Protein AF-A0A2V8C785-F1 (afdb_monomer_lite)

Radius of gyration: 14.73 Å; chains: 1; bounding box: 29×27×36 Å

Foldseek 3Di:
DVVLVVLVVVLVCQCVPDPDVVSNVVSVVSVVCCVPVVVQVVVCVVVVHRPDDDPVCVVDPPPPD

pLDDT: mean 89.49, std 11.77, range [48.78, 97.69]

Secondary structure (DSSP, 8-state):
-HHHHHHHHHHHHHTTTSSSHHHHHHHHHHHHHHHHHHHHHHHHHHHTS--S--TTGGGS-TT--

Structure (mmCIF, N/CA/C/O backbone):
data_AF-A0A2V8C785-F1
#
_entry.id   AF-A0A2V8C785-F1
#
loop_
_atom_site.group_PDB
_atom_site.id
_atom_site.type_symbol
_atom_site.label_atom_id
_atom_site.label_alt_id
_atom_site.label_comp_id
_atom_site.label_asym_id
_atom_site.label_entity_id
_atom_site.label_seq_id
_atom_site.pdbx_PDB_ins_code
_atom_site.Cartn_x
_atom_site.Cartn_y
_atom_site.Cartn_z
_atom_site.occupancy
_atom_site.B_iso_or_equiv
_atom_site.auth_seq_id
_atom_s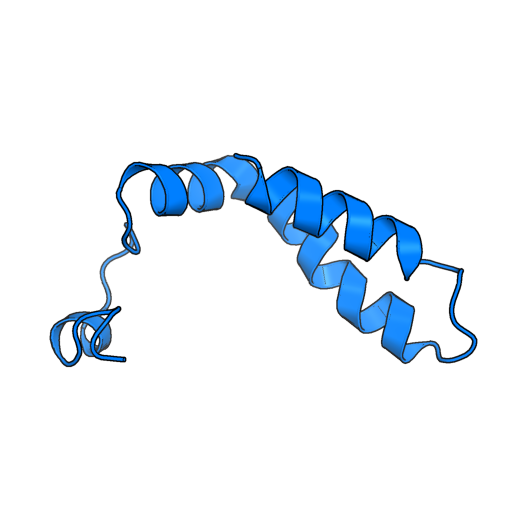ite.auth_comp_id
_atom_site.auth_asym_id
_atom_site.auth_atom_id
_atom_site.pdbx_PDB_model_num
ATOM 1 N N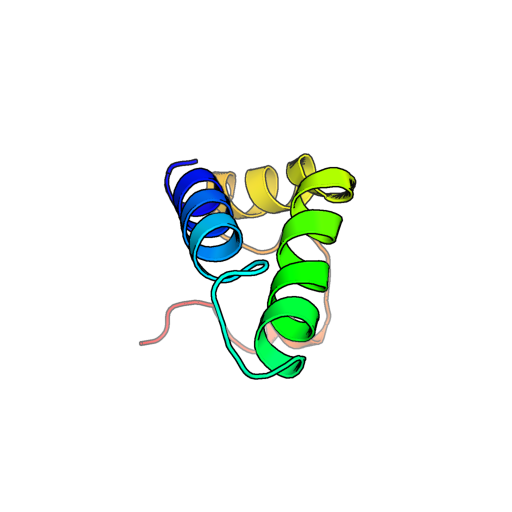 . MET A 1 1 ? -5.240 9.436 8.375 1.00 86.44 1 MET A N 1
ATOM 2 C CA . MET A 1 1 ? -5.274 9.670 6.910 1.00 86.44 1 MET A CA 1
ATOM 3 C C . MET A 1 1 ? -3.917 10.013 6.334 1.00 86.44 1 MET A C 1
ATOM 5 O O . MET A 1 1 ? -3.584 9.429 5.316 1.00 86.44 1 MET A O 1
ATOM 9 N N . ARG A 1 2 ? -3.105 10.826 7.024 1.00 94.00 2 ARG A N 1
ATOM 10 C CA . ARG A 1 2 ? -1.701 11.104 6.675 1.00 94.00 2 ARG A CA 1
ATOM 11 C C . ARG A 1 2 ? -0.891 9.878 6.224 1.00 94.00 2 ARG A C 1
ATOM 13 O O . ARG A 1 2 ? -0.112 9.987 5.286 1.00 94.00 2 ARG A O 1
AT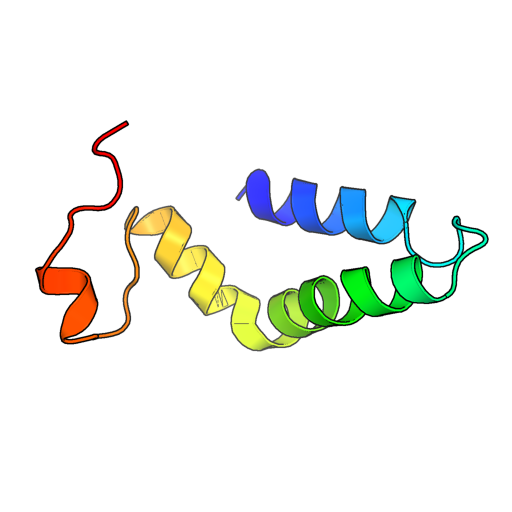OM 20 N N . ASP A 1 3 ? -1.076 8.721 6.858 1.00 92.94 3 ASP A N 1
ATOM 21 C CA . ASP A 1 3 ? -0.319 7.510 6.507 1.00 92.94 3 ASP A CA 1
ATOM 22 C C . ASP A 1 3 ? -0.686 6.951 5.125 1.00 92.94 3 ASP A C 1
ATOM 24 O O . ASP A 1 3 ? 0.179 6.436 4.424 1.00 92.94 3 ASP A O 1
ATOM 28 N N . LEU A 1 4 ? -1.936 7.113 4.675 1.00 96.12 4 LEU A N 1
ATOM 29 C CA . LEU A 1 4 ? -2.345 6.713 3.322 1.00 96.12 4 LEU A CA 1
ATOM 30 C C . LEU A 1 4 ? -1.724 7.618 2.254 1.00 96.12 4 LEU A C 1
ATOM 32 O O . LEU A 1 4 ? -1.307 7.143 1.193 1.00 96.12 4 LEU A O 1
ATOM 36 N N . ASP A 1 5 ? -1.632 8.914 2.549 1.00 95.88 5 ASP A N 1
ATOM 37 C CA . ASP A 1 5 ? -0.977 9.882 1.671 1.00 95.88 5 ASP A CA 1
ATOM 38 C C . ASP A 1 5 ? 0.527 9.598 1.592 1.00 95.88 5 ASP A C 1
ATOM 40 O O . ASP A 1 5 ? 1.115 9.632 0.509 1.00 95.88 5 ASP A O 1
ATOM 44 N N . LEU A 1 6 ? 1.142 9.232 2.722 1.00 96.81 6 LEU A N 1
ATOM 45 C CA . LEU A 1 6 ? 2.541 8.820 2.782 1.00 96.81 6 LEU A CA 1
ATOM 46 C C . LEU A 1 6 ? 2.800 7.562 1.943 1.00 96.81 6 LEU A C 1
ATOM 48 O O . LEU A 1 6 ? 3.732 7.553 1.141 1.00 96.81 6 LEU A O 1
ATOM 52 N N . LEU A 1 7 ? 1.962 6.527 2.071 1.00 96.81 7 LEU A N 1
ATOM 53 C CA . LEU A 1 7 ? 2.073 5.305 1.266 1.00 96.81 7 LEU A CA 1
ATOM 54 C C . LEU A 1 7 ? 1.971 5.600 -0.235 1.00 96.81 7 LEU A C 1
ATOM 56 O O . LEU A 1 7 ? 2.752 5.071 -1.030 1.00 96.81 7 LEU A O 1
ATOM 60 N N . SER A 1 8 ? 1.045 6.479 -0.620 1.00 95.81 8 SER A N 1
ATOM 61 C CA . SER A 1 8 ? 0.867 6.902 -2.012 1.00 95.81 8 SER A CA 1
ATOM 62 C C . SER A 1 8 ? 2.088 7.672 -2.528 1.00 95.81 8 SER A C 1
ATOM 64 O O . SER A 1 8 ? 2.578 7.400 -3.624 1.00 95.81 8 SER A O 1
ATOM 66 N N . ASN A 1 9 ? 2.629 8.590 -1.720 1.00 97.19 9 ASN A N 1
ATOM 67 C CA . ASN A 1 9 ? 3.807 9.384 -2.065 1.00 97.19 9 ASN A CA 1
ATOM 68 C C . ASN A 1 9 ? 5.066 8.516 -2.227 1.00 97.19 9 ASN A C 1
ATOM 70 O O . ASN A 1 9 ? 5.770 8.637 -3.228 1.00 97.19 9 ASN A O 1
ATOM 74 N N . ILE A 1 10 ? 5.322 7.602 -1.284 1.00 96.69 10 ILE A N 1
ATOM 75 C CA . ILE A 1 10 ? 6.462 6.678 -1.354 1.00 96.69 10 ILE A CA 1
ATOM 76 C C . ILE A 1 10 ? 6.341 5.787 -2.590 1.00 96.69 10 ILE A C 1
ATOM 78 O O . ILE A 1 10 ? 7.303 5.655 -3.345 1.00 96.69 10 ILE A O 1
ATOM 82 N N . SER A 1 11 ? 5.150 5.237 -2.848 1.00 96.69 11 SER A N 1
ATOM 83 C CA . SER A 1 11 ? 4.925 4.374 -4.011 1.00 96.69 11 SER A CA 1
ATOM 84 C C . SER A 1 11 ? 5.212 5.110 -5.325 1.00 96.69 11 SER A C 1
ATOM 86 O O . SER A 1 11 ? 5.912 4.583 -6.186 1.00 96.69 11 SER A O 1
ATOM 88 N N . ALA A 1 12 ? 4.769 6.365 -5.450 1.00 95.31 12 ALA A N 1
ATOM 89 C CA . ALA A 1 12 ? 5.047 7.212 -6.613 1.00 95.31 12 ALA A CA 1
ATOM 90 C C . ALA A 1 12 ? 6.527 7.627 -6.749 1.00 95.31 12 ALA A C 1
ATOM 92 O O . ALA A 1 12 ? 6.964 8.067 -7.817 1.00 95.31 12 ALA A O 1
ATOM 93 N N . ASN A 1 13 ? 7.312 7.522 -5.677 1.00 95.69 13 ASN A N 1
ATOM 94 C CA . ASN A 1 13 ? 8.749 7.782 -5.694 1.00 95.69 13 ASN A CA 1
ATOM 95 C C . ASN A 1 13 ? 9.599 6.548 -6.011 1.00 95.69 13 ASN A C 1
ATOM 97 O O . ASN A 1 13 ? 10.768 6.712 -6.345 1.00 95.69 13 ASN A O 1
ATOM 101 N N . ILE A 1 14 ? 9.017 5.350 -5.979 1.00 95.88 14 ILE A N 1
ATOM 102 C CA . ILE A 1 14 ? 9.689 4.100 -6.355 1.00 95.88 14 ILE A CA 1
ATOM 103 C C . ILE A 1 14 ? 9.289 3.673 -7.772 1.00 95.88 14 ILE A C 1
ATOM 105 O O . ILE A 1 14 ? 10.162 3.312 -8.564 1.00 95.88 14 ILE A O 1
ATOM 109 N N . ALA A 1 15 ? 7.994 3.757 -8.099 1.00 94.31 15 ALA A N 1
ATOM 110 C CA . ALA A 1 15 ? 7.442 3.309 -9.375 1.00 94.31 15 ALA A CA 1
ATOM 111 C C . ALA A 1 15 ? 8.158 3.964 -10.570 1.00 94.31 15 ALA A C 1
ATOM 113 O O . ALA A 1 15 ? 8.152 5.190 -10.705 1.00 94.31 15 ALA A O 1
ATOM 114 N N . GLY A 1 16 ? 8.796 3.155 -11.419 1.00 92.19 16 GLY A N 1
ATOM 115 C CA . GLY A 1 16 ? 9.533 3.597 -12.609 1.00 92.19 16 GLY A CA 1
ATOM 116 C C . GLY A 1 16 ? 10.771 4.460 -12.329 1.00 92.19 16 GLY A C 1
ATOM 117 O O . GLY A 1 16 ? 11.372 4.990 -13.261 1.00 92.19 16 GLY A O 1
ATOM 118 N N . LYS A 1 17 ? 11.158 4.625 -11.058 1.00 94.81 17 LYS A N 1
ATOM 119 C CA . LYS A 1 17 ? 12.304 5.438 -10.610 1.00 94.81 17 LYS A CA 1
ATOM 120 C C . LYS A 1 17 ? 13.438 4.593 -10.029 1.00 94.81 17 LYS A C 1
ATOM 122 O O . LYS A 1 17 ? 14.403 5.131 -9.493 1.00 94.81 17 LYS A O 1
ATOM 127 N N . THR A 1 18 ? 13.331 3.271 -10.124 1.00 92.75 18 THR A N 1
ATOM 128 C CA . THR A 1 18 ? 14.348 2.329 -9.651 1.00 92.75 18 THR A CA 1
ATOM 129 C C . THR A 1 18 ? 14.842 1.456 -10.801 1.00 92.75 18 THR A C 1
ATOM 131 O O . THR A 1 18 ? 14.095 1.160 -11.728 1.00 92.75 18 THR A O 1
ATOM 134 N N . LEU A 1 19 ? 16.120 1.059 -10.763 1.00 93.12 19 LEU A N 1
ATOM 135 C CA . LEU A 1 19 ? 16.712 0.202 -11.803 1.00 93.12 19 LEU A CA 1
ATOM 136 C C . LEU A 1 19 ? 16.222 -1.252 -11.717 1.00 93.12 19 LEU A C 1
ATOM 138 O O . LEU A 1 19 ? 16.200 -1.968 -12.713 1.00 93.12 19 LEU A O 1
ATOM 142 N N . CYS A 1 20 ? 15.903 -1.712 -10.507 1.00 95.25 20 CYS A N 1
ATOM 143 C CA . CYS A 1 20 ? 15.511 -3.090 -10.255 1.00 95.25 20 CYS A CA 1
ATOM 144 C C . CYS A 1 20 ? 13.999 -3.250 -10.425 1.00 95.25 20 CYS A C 1
ATOM 146 O O . CYS A 1 20 ? 13.233 -2.600 -9.717 1.00 95.25 20 CYS A O 1
ATOM 148 N N . ALA A 1 21 ? 13.573 -4.194 -11.269 1.00 92.81 21 ALA A N 1
ATOM 149 C CA . ALA A 1 21 ? 12.157 -4.515 -11.483 1.00 92.81 21 ALA A CA 1
ATOM 150 C C . ALA A 1 21 ? 11.422 -4.948 -10.198 1.00 92.81 21 ALA A C 1
ATOM 152 O O . ALA A 1 21 ? 10.199 -4.851 -10.108 1.00 92.81 21 ALA A O 1
ATOM 153 N N . PHE A 1 22 ? 12.160 -5.393 -9.175 1.00 95.44 22 PHE A N 1
ATOM 154 C CA . PHE A 1 22 ? 11.579 -5.684 -7.867 1.00 95.44 22 PHE A CA 1
ATOM 155 C C . PHE A 1 22 ? 10.990 -4.436 -7.192 1.00 95.44 22 PHE A C 1
ATOM 157 O O . PHE A 1 22 ? 10.015 -4.557 -6.457 1.00 95.44 22 PHE A O 1
ATOM 164 N N . GLY A 1 23 ? 11.530 -3.241 -7.464 1.00 95.56 23 GLY A N 1
ATOM 165 C CA . GLY A 1 23 ? 10.986 -1.986 -6.946 1.00 95.56 23 GLY A CA 1
ATOM 166 C C . GLY A 1 23 ? 9.538 -1.777 -7.385 1.00 95.56 23 GLY A C 1
ATOM 167 O O . GLY A 1 23 ? 8.667 -1.571 -6.542 1.00 95.56 23 GLY A O 1
ATOM 168 N N . ASP A 1 24 ? 9.269 -1.944 -8.682 1.00 94.19 24 ASP A N 1
ATOM 169 C CA . ASP A 1 24 ? 7.918 -1.865 -9.253 1.00 94.19 24 ASP A CA 1
ATOM 170 C C . ASP A 1 24 ? 7.008 -3.001 -8.756 1.00 94.19 24 ASP A C 1
ATOM 172 O O . ASP A 1 24 ? 5.832 -2.788 -8.430 1.00 94.19 24 ASP A O 1
ATOM 176 N N . ALA A 1 25 ? 7.559 -4.211 -8.623 1.00 96.31 25 ALA A N 1
ATOM 177 C CA . ALA A 1 25 ? 6.831 -5.348 -8.064 1.00 96.31 25 ALA A CA 1
ATOM 178 C C . ALA A 1 25 ? 6.402 -5.105 -6.606 1.00 96.31 25 ALA A C 1
ATOM 180 O O . ALA A 1 25 ? 5.301 -5.496 -6.225 1.00 96.31 25 ALA A O 1
ATOM 181 N N . ALA A 1 26 ? 7.226 -4.423 -5.803 1.00 96.12 26 ALA A N 1
ATOM 182 C CA . ALA A 1 26 ? 6.933 -4.119 -4.405 1.00 96.12 26 ALA A CA 1
ATOM 183 C C . ALA A 1 26 ? 5.863 -3.025 -4.232 1.00 96.12 26 ALA A C 1
ATOM 185 O O . ALA A 1 26 ? 5.064 -3.099 -3.298 1.00 96.12 26 ALA A O 1
ATOM 186 N N . VAL A 1 27 ? 5.795 -2.028 -5.125 1.00 97.25 27 VAL A N 1
ATOM 187 C CA . VAL A 1 27 ? 4.767 -0.964 -5.054 1.00 97.25 27 VAL A CA 1
ATOM 188 C C . VAL A 1 27 ? 3.412 -1.379 -5.612 1.00 97.25 27 VAL A C 1
ATOM 190 O O . VAL A 1 27 ? 2.385 -0.873 -5.160 1.00 97.25 27 VAL A O 1
ATOM 193 N N . THR A 1 28 ? 3.380 -2.315 -6.560 1.00 96.44 28 THR A N 1
ATOM 194 C CA . THR A 1 28 ? 2.137 -2.817 -7.165 1.00 96.44 28 THR A CA 1
ATOM 195 C C . THR A 1 28 ? 1.087 -3.257 -6.130 1.00 96.44 28 THR A 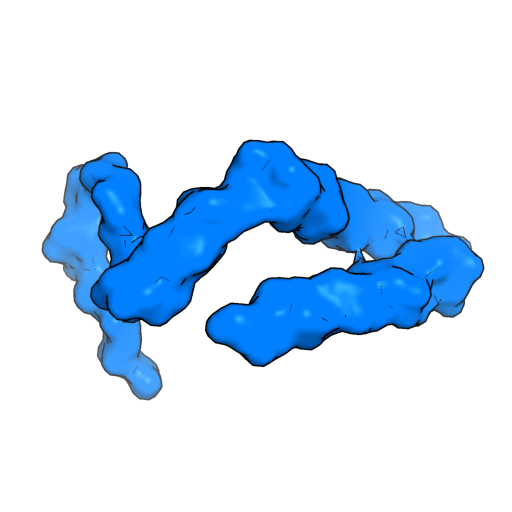C 1
ATOM 197 O O . THR A 1 28 ? -0.049 -2.774 -6.211 1.00 96.44 28 THR A O 1
ATOM 200 N N . PRO A 1 29 ? 1.396 -4.108 -5.127 1.00 97.25 29 PRO A N 1
ATOM 201 C CA . PRO A 1 29 ? 0.413 -4.483 -4.115 1.00 97.25 29 PRO A CA 1
ATOM 202 C C . PRO A 1 29 ? -0.061 -3.276 -3.301 1.00 97.25 29 PRO A C 1
ATOM 204 O O . PRO A 1 29 ? -1.256 -3.147 -3.081 1.00 97.25 29 PRO A O 1
ATOM 207 N N . VAL A 1 30 ? 0.823 -2.344 -2.933 1.00 96.81 30 VAL A N 1
ATOM 208 C CA . VAL A 1 30 ? 0.450 -1.154 -2.146 1.00 96.81 30 VAL A CA 1
ATOM 209 C C . VAL A 1 30 ? -0.553 -0.277 -2.899 1.00 96.81 30 VAL A C 1
ATOM 211 O O . VAL A 1 30 ? -1.593 0.091 -2.358 1.00 96.81 30 VAL A O 1
ATOM 214 N N . VAL A 1 31 ? -0.278 0.043 -4.166 1.00 96.38 31 VAL A N 1
ATOM 215 C CA . VAL A 1 31 ? -1.154 0.915 -4.965 1.00 96.38 31 VAL A CA 1
ATOM 216 C C . VAL A 1 31 ? -2.491 0.232 -5.265 1.00 96.38 31 VAL A C 1
ATOM 218 O O . VAL A 1 31 ? -3.547 0.864 -5.190 1.00 96.38 31 VAL A O 1
ATOM 221 N N . THR A 1 32 ? -2.470 -1.062 -5.588 1.00 97.69 32 THR A N 1
ATOM 222 C CA . THR A 1 32 ? -3.692 -1.808 -5.920 1.00 97.69 32 THR A CA 1
ATOM 223 C C . THR A 1 32 ? -4.585 -2.013 -4.701 1.00 97.69 32 THR A C 1
ATOM 225 O O . THR A 1 32 ? -5.795 -1.792 -4.798 1.00 97.69 32 THR A O 1
ATOM 228 N N . THR A 1 33 ? -4.029 -2.344 -3.534 1.00 97.62 33 THR A N 1
ATOM 229 C CA . THR A 1 33 ? -4.838 -2.511 -2.322 1.00 97.62 33 THR A CA 1
ATOM 230 C C . THR A 1 33 ? -5.386 -1.184 -1.819 1.00 97.62 33 THR A C 1
ATOM 232 O O . THR A 1 33 ? -6.546 -1.131 -1.419 1.00 97.62 33 THR A O 1
ATOM 235 N N . LEU A 1 34 ? -4.625 -0.089 -1.912 1.00 96.75 34 LEU A N 1
ATOM 236 C CA . LEU A 1 34 ? -5.143 1.245 -1.606 1.00 96.75 34 LEU A CA 1
ATOM 237 C C . LEU A 1 34 ? -6.275 1.652 -2.551 1.00 96.75 34 LEU A C 1
ATOM 239 O O . LEU A 1 34 ? -7.212 2.310 -2.114 1.00 96.75 34 LEU A O 1
ATOM 243 N N . LYS A 1 35 ? -6.230 1.250 -3.826 1.00 96.50 35 LYS A N 1
ATOM 244 C CA . LYS A 1 35 ? -7.309 1.517 -4.787 1.00 96.50 35 LYS A CA 1
ATOM 245 C C . LYS A 1 35 ? -8.581 0.730 -4.466 1.00 96.50 35 LYS A C 1
ATOM 247 O O . LYS A 1 35 ? -9.670 1.295 -4.518 1.00 96.50 35 LYS A O 1
ATOM 252 N N . HIS A 1 36 ? -8.458 -0.562 -4.168 1.00 97.69 36 HIS A N 1
ATOM 253 C CA . HIS A 1 36 ? -9.613 -1.457 -4.030 1.00 97.69 36 HIS A CA 1
ATOM 254 C C . HIS A 1 36 ? -10.166 -1.538 -2.602 1.00 97.69 36 HIS A C 1
ATOM 256 O O . HIS A 1 36 ? -11.376 -1.636 -2.414 1.00 97.69 36 HIS A O 1
ATOM 262 N N . PHE A 1 37 ? -9.302 -1.429 -1.597 1.00 96.75 37 PHE A N 1
ATOM 263 C CA . PHE A 1 37 ? -9.633 -1.669 -0.191 1.00 96.75 37 PHE A CA 1
ATOM 264 C C . PHE A 1 37 ? -9.400 -0.437 0.686 1.00 96.75 37 PHE A C 1
ATOM 266 O O . PHE A 1 37 ? -9.271 -0.565 1.899 1.00 96.75 37 PHE A O 1
ATOM 273 N N . ARG A 1 38 ? -9.371 0.778 0.110 1.00 95.94 38 ARG A N 1
ATOM 274 C CA . ARG A 1 38 ? -9.121 2.032 0.853 1.00 95.94 38 ARG A CA 1
ATOM 275 C C . ARG A 1 38 ? -9.926 2.132 2.146 1.00 95.94 38 ARG A C 1
ATOM 277 O O . ARG A 1 38 ? -9.388 2.494 3.185 1.00 95.94 38 ARG A O 1
ATOM 284 N N . HIS A 1 39 ? -11.209 1.795 2.067 1.00 95.94 39 HIS A N 1
ATOM 285 C CA . HIS A 1 39 ? -12.142 1.857 3.186 1.00 95.94 39 HIS A CA 1
ATOM 286 C C . HIS A 1 39 ? -11.729 0.952 4.360 1.00 95.94 39 HIS A C 1
ATOM 288 O O . HIS A 1 39 ? -11.929 1.331 5.512 1.00 95.94 39 HIS A O 1
ATOM 294 N N . GLU A 1 40 ? -11.100 -0.199 4.099 1.00 95.94 40 GLU A N 1
ATOM 295 C CA . GLU A 1 40 ? -10.577 -1.070 5.152 1.00 95.94 40 GLU A CA 1
ATOM 296 C C . GLU A 1 40 ? -9.415 -0.399 5.878 1.00 95.94 40 GLU A C 1
ATOM 298 O O . GLU A 1 40 ? -9.428 -0.338 7.107 1.00 95.94 40 GLU A O 1
ATOM 303 N N . TYR A 1 41 ? -8.459 0.184 5.146 1.00 95.50 41 TYR A N 1
ATOM 304 C CA . TYR A 1 41 ? -7.371 0.956 5.755 1.00 95.50 41 TYR A CA 1
ATOM 305 C C . TYR A 1 41 ? -7.915 2.111 6.598 1.00 95.50 41 TYR A C 1
ATOM 307 O O . TYR A 1 41 ? -7.449 2.338 7.713 1.00 95.50 41 TYR A O 1
ATOM 315 N N . GLU A 1 42 ? -8.925 2.828 6.100 1.00 95.62 42 GLU A N 1
ATOM 316 C CA . GLU A 1 42 ? -9.549 3.902 6.868 1.00 95.62 42 GLU A CA 1
ATOM 317 C C . GLU A 1 42 ? -10.193 3.403 8.160 1.00 95.62 42 GLU A C 1
ATOM 319 O O . GLU A 1 42 ? -10.050 4.056 9.192 1.00 95.62 42 GLU A O 1
ATOM 324 N N . ALA A 1 43 ? -10.877 2.259 8.115 1.00 95.12 43 ALA A N 1
ATOM 325 C CA . ALA A 1 43 ? -11.462 1.643 9.297 1.00 95.12 43 ALA A CA 1
ATOM 326 C C . ALA A 1 43 ? -10.376 1.240 10.307 1.00 95.12 43 ALA A C 1
ATOM 328 O O . ALA A 1 43 ? -10.508 1.538 11.489 1.00 95.12 43 ALA A O 1
ATOM 329 N N . HIS A 1 44 ? -9.261 0.664 9.847 1.00 93.19 44 HIS A N 1
ATOM 330 C CA . HIS A 1 44 ? -8.136 0.303 10.717 1.00 93.19 44 HIS A CA 1
ATOM 331 C C . HIS A 1 44 ? -7.504 1.528 11.392 1.00 93.19 44 HIS A C 1
ATOM 333 O O . HIS A 1 44 ? -7.165 1.476 12.571 1.00 93.19 44 HIS A O 1
ATOM 339 N N . ILE A 1 45 ? -7.375 2.640 10.661 1.00 93.19 45 ILE A N 1
ATOM 340 C CA . ILE A 1 45 ? -6.836 3.900 11.189 1.00 93.19 45 ILE A CA 1
ATOM 341 C C . ILE A 1 45 ? -7.796 4.524 12.208 1.00 93.19 45 ILE A C 1
ATOM 343 O O . ILE A 1 45 ? -7.350 4.986 13.254 1.00 93.19 45 ILE A O 1
ATOM 347 N N . LYS A 1 46 ? -9.101 4.566 11.907 1.00 93.88 46 LYS A N 1
ATOM 348 C CA . LYS A 1 46 ? -10.111 5.183 12.785 1.00 93.88 46 LYS A CA 1
ATOM 349 C C . LYS A 1 46 ? -10.310 4.391 14.077 1.00 93.88 46 LYS A C 1
ATOM 351 O O . LYS A 1 46 ? -10.400 4.990 15.139 1.00 93.88 46 LYS A O 1
ATOM 356 N N . GLU A 1 47 ? -10.353 3.065 13.979 1.00 91.44 47 GLU A N 1
ATOM 357 C CA . GLU A 1 47 ? -10.585 2.167 15.117 1.00 91.44 47 GLU A CA 1
ATOM 358 C C . GLU A 1 47 ? -9.300 1.856 15.900 1.00 91.44 47 GLU A C 1
ATOM 360 O O . GLU A 1 47 ? -9.359 1.262 16.976 1.00 91.44 47 GLU A O 1
ATOM 365 N N . GLY A 1 48 ? -8.127 2.196 15.350 1.00 89.81 48 GLY A N 1
ATOM 366 C CA . GLY A 1 48 ? -6.824 1.879 15.945 1.00 89.81 48 GLY A CA 1
ATOM 367 C C . GLY A 1 48 ? -6.542 0.376 16.056 1.00 89.81 48 GLY A C 1
ATOM 368 O O . GLY A 1 48 ? -5.653 -0.038 16.797 1.00 89.81 48 GLY A O 1
ATOM 369 N N . ARG A 1 49 ? -7.307 -0.463 15.350 1.00 87.81 49 ARG A N 1
ATOM 370 C CA . ARG A 1 49 ? -7.207 -1.927 15.378 1.00 87.81 49 ARG A CA 1
ATOM 371 C C . ARG A 1 49 ? -7.708 -2.531 14.075 1.00 87.81 49 ARG 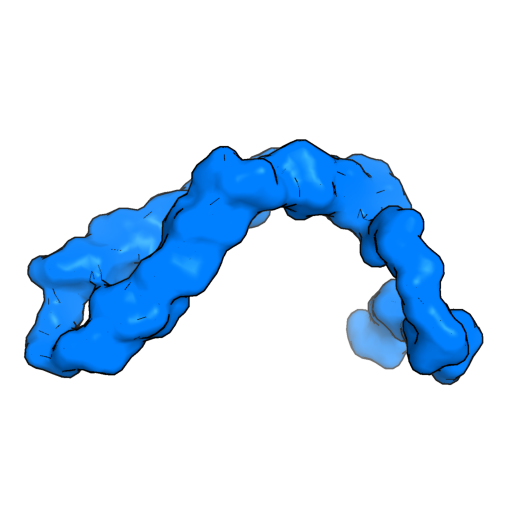A C 1
ATOM 373 O O . ARG A 1 49 ? -8.460 -1.909 13.331 1.00 87.81 49 ARG A O 1
ATOM 380 N N . CYS A 1 50 ? -7.364 -3.794 13.840 1.00 89.25 50 CYS A N 1
ATOM 381 C CA . CYS A 1 50 ? -7.990 -4.556 12.767 1.00 89.25 50 CYS A CA 1
ATOM 382 C C . CYS A 1 50 ? -9.481 -4.781 13.060 1.00 89.25 50 CYS A C 1
ATOM 384 O O . CYS A 1 50 ? -9.853 -5.217 14.155 1.00 89.25 50 CYS A O 1
ATOM 386 N N . THR A 1 51 ? -10.328 -4.480 12.077 1.00 89.00 51 THR A N 1
ATOM 387 C CA . THR A 1 51 ? -11.787 -4.639 12.175 1.00 89.00 51 THR A CA 1
ATOM 388 C C . THR A 1 51 ? -12.255 -6.056 11.858 1.00 89.00 51 THR A C 1
ATOM 390 O O . THR A 1 51 ? -13.353 -6.439 12.255 1.00 89.00 51 THR A O 1
ATOM 393 N N . LEU A 1 52 ? -11.421 -6.852 11.186 1.00 88.88 52 LEU A N 1
ATOM 394 C CA . LEU A 1 52 ? -11.736 -8.230 10.830 1.00 88.88 52 LEU A CA 1
ATOM 395 C C . LEU A 1 52 ? -11.469 -9.178 12.002 1.00 88.88 52 LEU A C 1
ATOM 397 O O . LEU A 1 52 ? -10.434 -9.097 12.673 1.00 88.88 52 LEU A O 1
ATOM 401 N N . ALA A 1 53 ? -12.385 -10.122 12.212 1.00 84.81 53 ALA A N 1
ATOM 402 C CA . ALA A 1 53 ? -12.203 -11.184 13.189 1.00 84.81 53 ALA A CA 1
ATOM 403 C C . ALA A 1 53 ? -11.055 -12.110 12.757 1.00 84.81 53 ALA A C 1
ATOM 405 O O . ALA A 1 53 ? -10.973 -12.527 11.603 1.00 84.81 53 ALA A O 1
ATOM 406 N N . ALA A 1 54 ? -10.164 -12.420 13.692 1.00 82.69 54 ALA A N 1
ATOM 407 C CA . ALA A 1 54 ? -9.162 -13.464 13.542 1.00 82.69 54 ALA A CA 1
ATOM 408 C C . ALA A 1 54 ? -8.885 -14.077 14.913 1.00 82.69 54 ALA A C 1
ATOM 410 O O . ALA A 1 54 ? -8.608 -13.362 15.878 1.00 82.69 54 ALA A O 1
ATOM 411 N N . ASP A 1 55 ? -8.940 -15.400 14.983 1.00 83.94 55 ASP A N 1
ATOM 412 C CA . A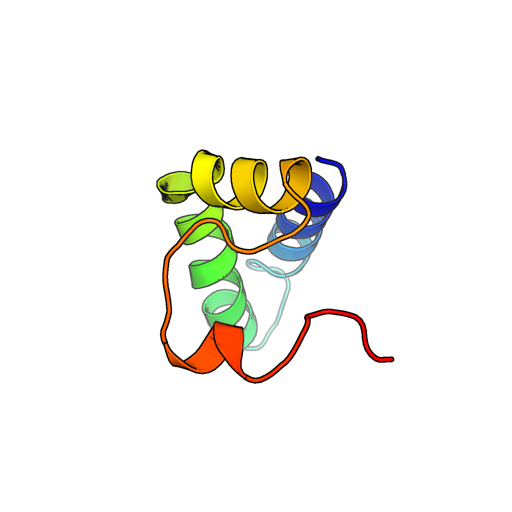SP A 1 55 ? -8.715 -16.206 16.183 1.00 83.94 55 ASP A CA 1
ATOM 413 C C . ASP A 1 55 ? -7.309 -16.002 16.776 1.00 83.94 55 ASP A C 1
ATOM 415 O O . ASP A 1 55 ? -7.125 -16.016 17.994 1.00 83.94 55 ASP A O 1
ATOM 419 N N . TRP A 1 56 ? -6.316 -15.741 15.924 1.00 81.12 56 TRP A N 1
ATOM 420 C CA . TRP A 1 56 ? -4.941 -15.484 16.345 1.00 81.12 56 TRP A CA 1
ATOM 421 C C . TRP A 1 56 ? -4.711 -14.063 16.878 1.00 81.12 56 TRP A C 1
ATOM 423 O O . TRP A 1 56 ? -3.826 -13.872 17.709 1.00 81.12 56 TRP A O 1
ATOM 433 N N . ARG A 1 57 ? -5.515 -13.063 16.482 1.00 72.81 57 ARG A N 1
ATOM 434 C CA . ARG A 1 57 ? -5.364 -11.676 16.977 1.00 72.81 57 ARG A CA 1
ATOM 435 C C . ARG A 1 57 ? -5.791 -11.513 18.430 1.00 72.81 57 ARG A C 1
ATOM 437 O O . ARG A 1 57 ? -5.268 -10.646 19.117 1.00 72.81 57 ARG A O 1
ATOM 444 N N . ALA A 1 58 ? -6.681 -12.374 18.922 1.00 67.38 58 ALA A N 1
ATOM 445 C CA . ALA A 1 58 ? -7.042 -12.409 20.339 1.00 67.38 58 ALA A CA 1
ATOM 446 C C . ALA A 1 58 ? -5.855 -12.792 21.248 1.00 67.38 58 ALA A C 1
ATOM 448 O O . ALA A 1 58 ? -5.924 -12.593 22.458 1.00 67.38 58 ALA A O 1
ATOM 449 N N . ARG A 1 59 ? -4.770 -13.341 20.679 1.00 65.75 59 ARG A N 1
ATOM 450 C CA . ARG A 1 59 ? -3.621 -13.864 21.430 1.00 65.75 59 ARG A CA 1
ATOM 451 C C . ARG A 1 59 ? -2.533 -12.825 21.708 1.00 65.75 59 ARG A C 1
ATOM 453 O O . ARG A 1 59 ? -1.691 -13.086 22.560 1.00 65.75 59 ARG A O 1
ATOM 460 N N . GLN A 1 60 ? -2.526 -11.675 21.025 1.00 63.97 60 GLN A N 1
ATOM 461 C CA . GLN A 1 60 ? -1.493 -10.654 21.225 1.00 63.97 60 GLN A CA 1
ATOM 462 C C . GLN A 1 60 ? -2.037 -9.240 20.945 1.00 63.97 60 GLN A C 1
ATOM 464 O O . GLN A 1 60 ? -2.405 -8.949 19.805 1.00 63.97 60 GLN A O 1
ATOM 469 N N . PRO A 1 61 ? -2.098 -8.344 21.949 1.00 60.97 61 PRO A N 1
ATOM 470 C CA . PRO A 1 61 ? -2.519 -6.967 21.725 1.00 60.97 61 PRO A CA 1
ATOM 471 C C . PRO A 1 61 ? -1.482 -6.228 20.869 1.00 60.97 61 PRO A C 1
ATOM 473 O O . PRO A 1 61 ? -0.280 -6.270 21.135 1.00 60.97 61 PRO A O 1
ATOM 476 N N . VAL A 1 62 ? -1.956 -5.548 19.825 1.00 66.94 62 VAL A N 1
ATOM 477 C CA . VAL A 1 62 ? -1.134 -4.668 18.986 1.00 66.94 62 VAL A CA 1
ATOM 478 C C . VAL A 1 62 ? -0.716 -3.467 19.845 1.00 66.94 62 VAL A C 1
ATOM 480 O O . VAL A 1 62 ? -1.584 -2.713 20.272 1.00 66.94 62 VAL A O 1
ATOM 483 N N . GLY A 1 63 ? 0.585 -3.310 20.126 1.00 60.97 63 GLY A N 1
ATOM 484 C CA . GLY A 1 63 ? 1.125 -2.160 20.877 1.00 60.97 63 GLY A CA 1
ATOM 485 C C . GLY A 1 63 ? 1.949 -2.462 22.138 1.00 60.97 63 GLY A C 1
ATOM 486 O O . GLY A 1 63 ? 2.148 -1.562 22.942 1.00 60.97 63 GLY A O 1
ATOM 487 N N . ALA A 1 64 ? 2.436 -3.691 22.344 1.00 53.66 64 ALA A N 1
ATOM 488 C CA . ALA A 1 64 ? 3.310 -4.032 23.480 1.00 53.66 64 ALA A CA 1
ATOM 489 C C . ALA A 1 64 ? 4.809 -3.693 23.267 1.00 53.66 64 ALA A C 1
ATOM 491 O O . ALA A 1 64 ? 5.675 -4.369 23.829 1.00 53.66 64 ALA A O 1
ATOM 492 N N . HIS A 1 65 ? 5.122 -2.686 22.446 1.00 48.78 65 HIS A N 1
ATOM 493 C CA . HIS A 1 65 ? 6.487 -2.226 22.172 1.00 48.78 65 HIS A CA 1
ATOM 494 C C . HIS A 1 65 ? 6.578 -0.709 22.280 1.00 48.78 65 HIS A C 1
ATOM 496 O O . HIS A 1 65 ? 5.677 -0.041 21.724 1.00 48.78 65 HIS A O 1
#

Sequence (65 aa):
MRDLDLLSNISANIAGKTLCAFGDAAVTPVVTTLKHFRHEYEAHIKEGRCTLAADWRARQPVGAH